Protein AF-A0AAW7AJF5-F1 (afdb_monomer)

pLDDT: mean 75.27, std 12.74, range [36.5, 89.38]

Radius of gyration: 14.86 Å; Cα contacts (8 Å, |Δi|>4): 142; chains: 1; bounding box: 36×41×27 Å

Secondary structure (DSSP, 8-state):
----SSSTT------------EEEP--HHHHHHHHHTT-S-EEEEEEE--TTS----TT-EE---STTTTTS-EEEEEEEET-SSTTEEEEEEEE--

Foldseek 3Di:
DDDDDPDPPPPPPDCLDDDDKAFDDQDPVLVVLCVVVVFPDKTKIKDFQPPPSDDDDQPDWDADPDPVGNPFIKGWDDWDAQPPHHRMIMTIIGGDD

Organism: NCBI:txid246432

Solvent-accessible surface area (backbone atoms only — not comparable to full-atom values): 6194 Å² total; per-residue (Å²): 138,87,84,92,60,97,50,98,78,69,75,72,84,70,87,84,79,87,79,83,65,47,84,41,85,72,47,75,68,51,54,47,58,37,60,77,65,76,41,95,53,59,53,33,31,36,33,70,54,50,72,88,79,50,77,93,51,69,89,45,74,47,74,51,97,41,91,93,47,56,87,54,57,25,38,44,78,45,77,38,76,48,32,97,46,81,61,20,28,31,38,33,32,29,51,61,133

Nearest PDB structures (foldseek):
  8rk3-assembly1_o  TM=6.039E-01  e=2.453E+00  Pseudomonas phage JBD30
  1vb6-assembly1_A  TM=5.122E-01  e=3.571E+00  Escherichia coli K-12
  7pkt-assembly1_r  TM=3.337E-01  e=1.910E+00  Chlamydomonas reinhardtii
  8a22-assembly1_Ar  TM=2.924E-01  e=2.453E+00  Polytomella magna

Sequence (97 aa):
MSKNGPYPNDLKEKEVYSCKVEKYDNSIKDRQVLSTNDKKQGFTFIMRDAKRQFIPSYKHTIKVKDYRFENQPYNIYDIRFDKPEAGYITVVVAENE

Mean predicted aligned error: 9.57 Å

Structure (mmCIF, N/CA/C/O backbone):
data_AF-A0AAW7AJF5-F1
#
_entry.id   AF-A0AAW7AJF5-F1
#
loop_
_atom_site.group_PDB
_atom_site.id
_atom_site.type_symbol
_atom_site.label_atom_id
_atom_site.label_alt_id
_atom_site.label_comp_id
_atom_site.label_asym_id
_atom_sit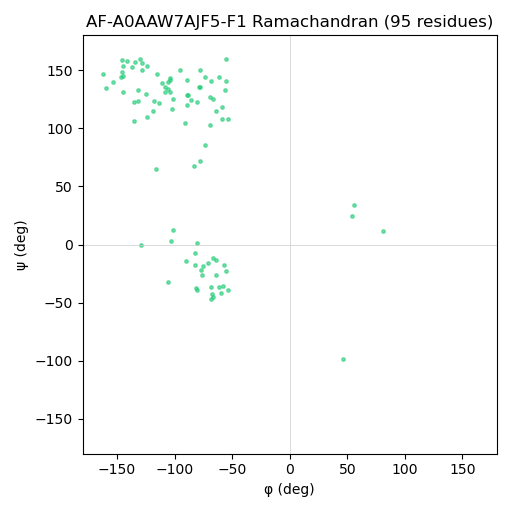e.label_entity_id
_atom_site.label_seq_id
_atom_site.pdbx_PDB_ins_code
_atom_site.Cartn_x
_atom_site.Cartn_y
_atom_site.Cartn_z
_atom_site.occupancy
_atom_site.B_iso_or_equiv
_atom_site.auth_seq_id
_atom_site.auth_comp_id
_atom_site.auth_asym_id
_atom_site.auth_atom_id
_atom_site.pdbx_PDB_model_num
ATOM 1 N N . MET A 1 1 ? -10.801 -23.249 0.939 1.00 41.72 1 MET A N 1
ATOM 2 C CA . MET A 1 1 ? -11.562 -22.254 1.732 1.00 41.72 1 MET A CA 1
ATOM 3 C C . MET A 1 1 ? -12.067 -22.964 2.979 1.00 41.72 1 MET A C 1
ATOM 5 O O . MET A 1 1 ? -12.830 -23.902 2.816 1.00 41.72 1 MET A O 1
ATOM 9 N N . SER A 1 2 ? -11.600 -22.606 4.181 1.00 36.50 2 SER A N 1
ATOM 10 C CA . SER A 1 2 ? -12.012 -23.277 5.429 1.00 36.50 2 SER A CA 1
ATOM 11 C C . SER A 1 2 ? -13.042 -22.418 6.161 1.00 36.50 2 SER A C 1
ATOM 13 O O . SER A 1 2 ? -12.734 -21.286 6.531 1.00 36.50 2 SER A O 1
ATOM 15 N N . LYS A 1 3 ? -14.266 -22.938 6.308 1.00 43.12 3 LYS A N 1
ATOM 16 C CA . LYS A 1 3 ? -15.406 -22.307 6.991 1.00 43.12 3 LYS A CA 1
ATOM 17 C C . LYS A 1 3 ? -15.394 -22.722 8.467 1.00 43.12 3 LYS A C 1
ATOM 19 O O . LYS A 1 3 ? -15.753 -23.850 8.772 1.00 43.12 3 LYS A O 1
ATOM 24 N N . ASN A 1 4 ? -14.990 -21.821 9.364 1.00 51.53 4 ASN A N 1
ATOM 25 C CA . ASN A 1 4 ? -14.962 -22.058 10.815 1.00 51.53 4 ASN A CA 1
ATOM 26 C C . ASN A 1 4 ? -15.946 -21.117 11.537 1.00 51.53 4 ASN A C 1
ATOM 28 O O . ASN A 1 4 ? -15.522 -20.235 12.289 1.00 51.53 4 ASN A O 1
ATOM 32 N N . GLY A 1 5 ? -17.244 -21.288 11.272 1.00 54.56 5 GLY A N 1
ATOM 33 C CA . GLY A 1 5 ? -18.341 -20.604 11.962 1.00 54.56 5 GLY A CA 1
ATOM 34 C C . GLY A 1 5 ? -19.680 -21.330 11.732 1.00 54.56 5 GLY A C 1
ATOM 35 O O . GLY A 1 5 ? -19.856 -21.915 10.662 1.00 54.56 5 GLY A O 1
ATOM 36 N N . PRO A 1 6 ? -20.612 -21.330 12.706 1.00 63.44 6 PRO A N 1
ATOM 37 C CA . PRO A 1 6 ? -21.901 -22.025 12.598 1.00 63.44 6 PRO A CA 1
ATOM 38 C C . PRO A 1 6 ? -22.874 -21.359 11.612 1.00 63.44 6 PRO A C 1
ATOM 40 O O . PRO A 1 6 ? -23.839 -21.992 11.193 1.00 63.44 6 PRO A O 1
ATOM 43 N N . TYR A 1 7 ? -22.617 -20.107 11.214 1.00 53.75 7 TYR A N 1
ATOM 44 C CA . TYR A 1 7 ? -23.453 -19.377 10.267 1.00 53.75 7 TYR A CA 1
ATOM 45 C C . TYR A 1 7 ? -22.805 -19.303 8.876 1.00 53.75 7 TYR A C 1
ATOM 47 O O . TYR A 1 7 ? -21.644 -18.908 8.751 1.00 53.75 7 TYR A O 1
ATOM 55 N N . PRO A 1 8 ? -23.552 -19.621 7.801 1.00 57.88 8 PRO A N 1
ATOM 56 C CA . PRO A 1 8 ? -23.049 -19.629 6.424 1.00 57.88 8 PRO A CA 1
ATOM 57 C C . PRO A 1 8 ? -22.622 -18.247 5.907 1.00 57.88 8 PRO A C 1
ATOM 59 O O . PRO A 1 8 ? -21.948 -18.180 4.880 1.00 57.88 8 PRO A O 1
ATOM 62 N N . ASN A 1 9 ? -22.993 -17.176 6.619 1.00 55.75 9 ASN A N 1
ATOM 63 C CA . ASN A 1 9 ? -22.727 -15.785 6.260 1.00 55.75 9 ASN A CA 1
ATOM 64 C C . ASN A 1 9 ? -21.577 -15.143 7.058 1.00 55.75 9 ASN A C 1
ATOM 66 O O . ASN A 1 9 ? -21.306 -13.958 6.879 1.00 55.75 9 ASN A O 1
ATOM 70 N N . ASP A 1 10 ? -20.899 -15.902 7.927 1.00 49.81 10 ASP A N 1
ATOM 71 C CA . ASP A 1 10 ? -19.738 -15.430 8.692 1.00 49.81 10 ASP A CA 1
ATOM 72 C C . ASP A 1 10 ? -18.498 -15.419 7.778 1.00 49.81 10 ASP A C 1
ATOM 74 O O . ASP A 1 10 ? -17.625 -16.294 7.798 1.00 49.81 10 ASP A O 1
ATOM 78 N N . LEU A 1 11 ? -18.479 -14.459 6.853 1.00 54.16 11 LEU A N 1
ATOM 79 C CA . LEU A 1 11 ? -17.361 -14.210 5.954 1.00 54.16 11 LEU A CA 1
ATOM 80 C C . LEU A 1 11 ? -16.247 -13.546 6.762 1.00 54.16 11 LEU A C 1
ATO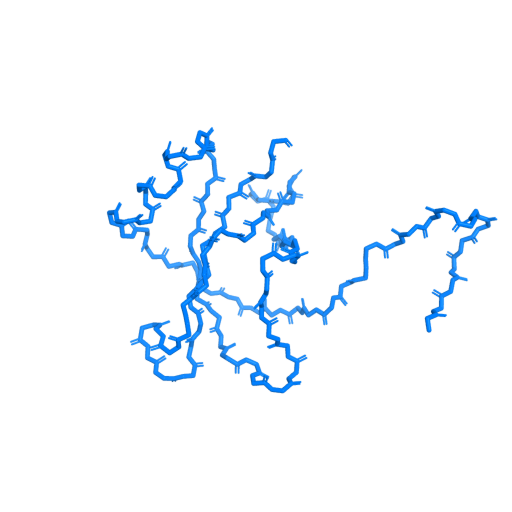M 82 O O . LEU A 1 11 ? -16.135 -12.325 6.805 1.00 54.16 11 LEU A O 1
ATOM 86 N N . LYS A 1 12 ? -15.408 -14.354 7.417 1.00 53.66 12 LYS A N 1
ATOM 87 C CA . LYS A 1 12 ? -14.175 -13.839 8.016 1.00 53.66 12 LYS A CA 1
ATOM 88 C C . LYS A 1 12 ? -13.328 -13.198 6.925 1.00 53.66 12 LYS A C 1
ATOM 90 O O . LYS A 1 12 ? -12.893 -13.877 5.992 1.00 53.66 12 LYS A O 1
ATOM 95 N N . GLU A 1 13 ? -13.080 -11.900 7.068 1.00 62.81 13 GLU A N 1
ATOM 96 C CA . GLU A 1 13 ? -12.057 -11.187 6.314 1.00 62.81 13 GLU A CA 1
ATOM 97 C C . GLU A 1 13 ? -10.737 -11.944 6.499 1.00 62.81 13 GLU A C 1
ATOM 99 O O . GLU A 1 13 ? -10.168 -11.996 7.592 1.00 62.81 13 GLU A O 1
ATOM 104 N N . LYS A 1 14 ? -10.284 -12.631 5.451 1.00 67.69 14 LYS A N 1
ATOM 105 C CA . LYS A 1 14 ? -9.040 -13.390 5.507 1.00 67.69 14 LYS A CA 1
ATOM 106 C C . LYS A 1 14 ? -7.887 -12.414 5.306 1.00 67.69 14 LYS A C 1
ATOM 108 O O . LYS A 1 14 ? -7.825 -11.764 4.267 1.00 67.69 14 LYS A O 1
ATOM 113 N N . GLU A 1 15 ? -6.960 -12.350 6.262 1.00 74.62 15 GLU A N 1
ATOM 114 C CA . GLU A 1 15 ? -5.681 -11.657 6.069 1.00 74.62 15 GLU A CA 1
ATOM 115 C C . GLU A 1 15 ? -4.962 -12.323 4.880 1.00 74.62 15 GLU A C 1
ATOM 117 O O . GLU A 1 15 ? -4.571 -13.491 4.945 1.00 74.62 15 GLU A O 1
ATOM 122 N N . VAL A 1 16 ? -4.901 -11.621 3.743 1.00 78.50 16 VAL A N 1
ATOM 123 C CA . VAL A 1 16 ? -4.268 -12.126 2.511 1.00 78.50 16 VAL A CA 1
ATOM 124 C C . VAL A 1 16 ? -2.757 -11.932 2.582 1.00 78.50 16 VAL A C 1
ATOM 126 O O . VAL A 1 16 ? -2.004 -12.791 2.130 1.00 78.50 16 VAL A O 1
ATOM 129 N N . TYR A 1 17 ? -2.324 -10.810 3.159 1.00 82.44 17 TYR A N 1
ATOM 130 C CA . TYR A 1 17 ? -0.925 -10.433 3.256 1.00 82.44 17 TYR A CA 1
ATOM 131 C C . TYR A 1 17 ? -0.685 -9.516 4.455 1.00 82.44 17 TYR A C 1
ATOM 133 O O . TYR A 1 17 ? -1.486 -8.625 4.737 1.00 82.44 17 TYR A O 1
ATOM 141 N N . SER A 1 18 ? 0.433 -9.735 5.141 1.00 84.56 18 SER A N 1
ATOM 142 C CA . SER A 1 18 ? 0.880 -8.960 6.294 1.00 84.56 18 SER A CA 1
ATOM 143 C C . SER A 1 18 ? 2.342 -8.596 6.093 1.00 84.56 18 SER A C 1
ATOM 145 O O . SER A 1 18 ? 3.180 -9.478 5.908 1.00 84.56 18 SER A O 1
ATOM 147 N N . CYS A 1 19 ? 2.650 -7.300 6.137 1.00 84.62 19 CYS A N 1
ATOM 148 C CA . CYS A 1 19 ? 4.013 -6.807 6.024 1.00 84.62 19 CYS A CA 1
ATOM 149 C C . CYS A 1 19 ? 4.255 -5.572 6.876 1.00 84.62 19 CYS A C 1
ATOM 151 O O . CYS A 1 19 ? 3.336 -4.834 7.223 1.00 84.62 19 CYS A O 1
ATOM 153 N N . LYS A 1 20 ? 5.536 -5.344 7.1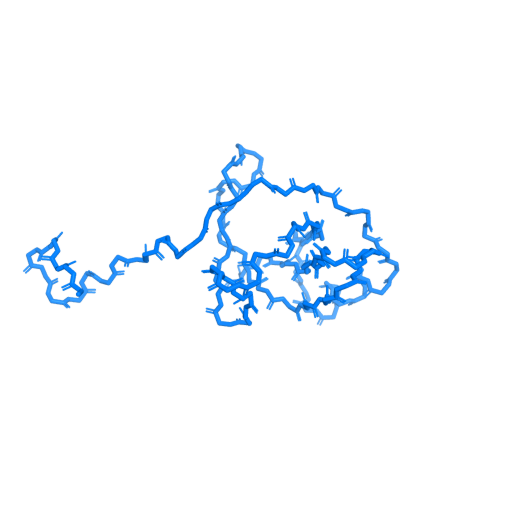74 1.00 85.31 20 LYS A N 1
ATOM 154 C CA . LYS A 1 20 ? 6.000 -4.071 7.712 1.00 85.31 20 LYS A CA 1
ATOM 155 C C . LYS A 1 20 ? 6.118 -3.073 6.572 1.00 85.31 20 LYS A C 1
ATOM 157 O O . LYS A 1 20 ? 6.652 -3.398 5.511 1.00 85.31 20 LYS A O 1
ATOM 162 N N . VAL A 1 21 ? 5.627 -1.876 6.826 1.00 87.38 21 VAL A N 1
ATOM 163 C CA . VAL A 1 21 ? 5.635 -0.759 5.890 1.00 87.38 21 VAL A CA 1
ATOM 164 C C . VAL A 1 21 ? 6.225 0.449 6.589 1.00 87.38 21 VAL A C 1
ATOM 166 O O . VAL A 1 21 ? 6.198 0.533 7.818 1.00 87.38 21 VAL A O 1
ATOM 169 N N . GLU A 1 22 ? 6.761 1.373 5.810 1.00 86.44 22 GLU A N 1
ATOM 170 C CA . GLU A 1 22 ? 7.245 2.645 6.328 1.00 86.44 22 GLU A CA 1
ATOM 171 C C . GLU A 1 22 ? 6.262 3.745 5.942 1.00 86.44 22 GLU A C 1
ATOM 173 O O . GLU A 1 22 ? 5.801 3.808 4.800 1.00 86.44 22 GLU A O 1
ATOM 178 N N . LYS A 1 23 ? 5.911 4.602 6.905 1.00 83.88 23 LYS A N 1
ATOM 179 C CA . LYS A 1 23 ? 5.077 5.770 6.626 1.00 83.88 23 LYS A CA 1
ATOM 180 C C . LYS A 1 23 ? 5.869 6.720 5.731 1.00 83.88 23 LYS A C 1
ATOM 182 O O . LYS A 1 23 ? 6.968 7.130 6.090 1.00 83.88 23 LYS A O 1
ATOM 187 N N . TYR A 1 24 ? 5.291 7.074 4.594 1.00 80.69 24 TYR A N 1
ATOM 188 C CA . TYR A 1 24 ? 5.912 7.948 3.612 1.00 80.69 24 TYR A CA 1
ATOM 189 C C . TYR A 1 24 ? 5.295 9.341 3.699 1.00 80.69 24 TYR A C 1
ATOM 191 O O . TYR A 1 24 ? 4.100 9.477 3.959 1.00 80.69 24 TYR A O 1
ATOM 199 N N . ASP A 1 25 ? 6.107 10.380 3.513 1.00 72.50 25 ASP A N 1
ATOM 200 C CA . ASP A 1 25 ? 5.630 11.754 3.653 1.00 72.50 25 ASP A CA 1
ATOM 201 C C . ASP A 1 25 ? 4.654 12.116 2.521 1.00 72.50 25 ASP A C 1
ATOM 203 O O . ASP A 1 25 ? 4.934 11.930 1.329 1.00 72.50 25 ASP A O 1
ATOM 207 N N . ASN A 1 26 ? 3.472 12.608 2.898 1.00 63.84 26 ASN A N 1
ATOM 208 C CA . ASN A 1 26 ? 2.392 12.890 1.962 1.00 63.84 26 ASN A CA 1
ATOM 209 C C . ASN A 1 26 ? 2.770 14.086 1.065 1.00 63.84 26 ASN A C 1
ATOM 211 O O . ASN A 1 26 ? 2.657 15.259 1.448 1.00 63.84 26 ASN A O 1
ATOM 215 N N . SER A 1 27 ? 3.154 13.788 -0.178 1.00 61.66 27 SER A N 1
ATOM 216 C CA . SER A 1 27 ? 3.326 14.789 -1.237 1.00 61.66 27 SER A CA 1
ATOM 217 C C . SER A 1 27 ? 2.057 15.629 -1.452 1.00 61.66 27 SER A C 1
ATOM 219 O O . SER A 1 27 ? 0.947 15.208 -1.141 1.00 61.66 27 SER A O 1
ATOM 221 N N . ILE A 1 28 ? 2.187 16.810 -2.064 1.00 65.69 28 ILE A N 1
ATOM 222 C CA . ILE A 1 28 ? 1.049 17.711 -2.356 1.00 65.69 28 ILE A CA 1
ATOM 223 C C . ILE A 1 28 ? -0.064 16.988 -3.139 1.00 65.69 28 ILE A C 1
ATOM 225 O O . ILE A 1 28 ? -1.244 17.154 -2.842 1.00 65.69 28 ILE A O 1
ATOM 229 N N . LYS A 1 29 ? 0.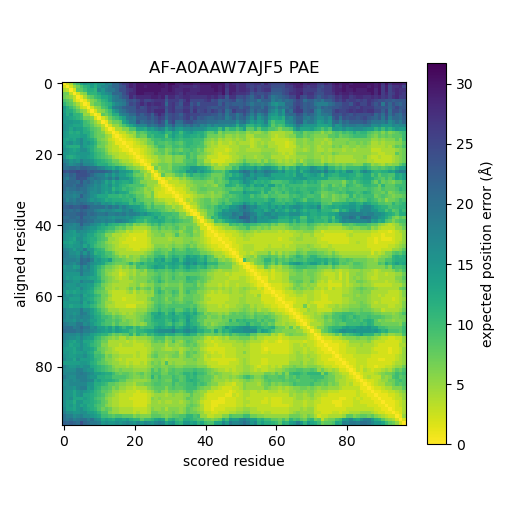316 16.123 -4.089 1.00 69.06 29 LYS A N 1
ATOM 230 C CA . LYS A 1 29 ? -0.620 15.277 -4.849 1.00 69.06 29 LYS A CA 1
ATOM 231 C C . LYS A 1 29 ? -1.398 14.311 -3.961 1.00 69.06 29 LYS A C 1
A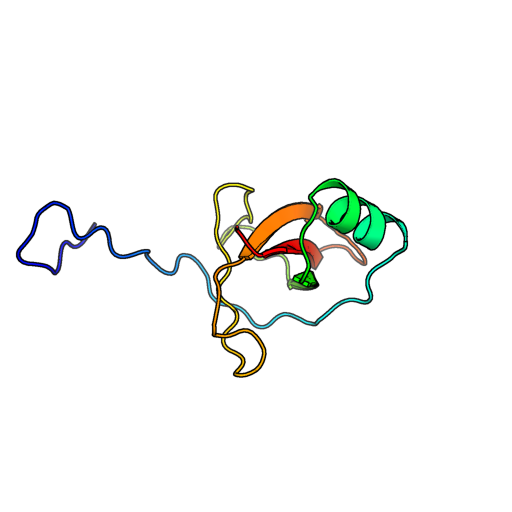TOM 233 O O . LYS A 1 29 ? -2.566 14.057 -4.208 1.00 69.06 29 LYS A O 1
ATOM 238 N N . ASP A 1 30 ? -0.741 13.785 -2.937 1.00 66.31 30 ASP A N 1
ATOM 239 C CA . ASP A 1 30 ? -1.342 12.844 -2.004 1.00 66.31 30 ASP A CA 1
ATOM 240 C C . ASP A 1 30 ? -2.413 13.513 -1.145 1.00 66.31 30 ASP A C 1
ATOM 242 O O . ASP A 1 30 ? -3.551 13.060 -1.070 1.00 66.31 30 ASP A O 1
ATOM 246 N N . ARG A 1 31 ? -2.083 14.692 -0.606 1.00 67.62 31 ARG A N 1
ATOM 247 C CA . ARG A 1 31 ? -3.049 15.537 0.102 1.00 67.62 31 ARG A CA 1
ATOM 248 C C . ARG A 1 31 ? -4.238 15.920 -0.771 1.00 67.62 31 ARG A C 1
ATOM 250 O O . ARG A 1 31 ? -5.349 15.987 -0.256 1.00 67.62 31 ARG A O 1
ATOM 257 N N . GLN A 1 32 ? -4.027 16.150 -2.066 1.00 67.12 32 GLN A N 1
ATOM 258 C CA . GLN A 1 32 ? -5.114 16.451 -2.995 1.00 67.12 32 GLN A CA 1
ATOM 259 C C . GLN A 1 32 ? -6.050 15.252 -3.183 1.00 67.12 32 GLN A C 1
ATOM 261 O O . GLN A 1 32 ? -7.254 15.436 -3.078 1.00 67.12 32 GLN A O 1
ATOM 266 N N . VAL A 1 33 ? -5.525 14.034 -3.367 1.00 67.69 33 VAL A N 1
ATOM 267 C CA . VAL A 1 33 ? -6.346 12.809 -3.472 1.00 67.69 33 VAL A CA 1
ATOM 268 C C . VAL A 1 33 ? -7.181 12.588 -2.207 1.00 67.69 33 VAL A C 1
ATOM 270 O O . VAL A 1 33 ? -8.365 12.273 -2.298 1.00 67.69 33 VAL A O 1
ATOM 273 N N . LEU A 1 34 ? -6.587 12.808 -1.032 1.00 68.12 34 LEU A N 1
ATOM 274 C CA . LEU A 1 34 ? -7.290 12.697 0.249 1.00 68.12 34 LEU A CA 1
ATOM 275 C C . LEU A 1 34 ? -8.362 13.784 0.422 1.00 68.12 34 LEU A C 1
ATOM 277 O O . LEU A 1 34 ? -9.474 13.482 0.846 1.00 68.12 34 LEU A O 1
ATOM 281 N N . SER A 1 35 ? -8.048 15.027 0.040 1.00 63.84 35 SER A N 1
ATOM 282 C CA . SER A 1 35 ? -8.980 16.162 0.127 1.00 63.84 35 SER A CA 1
ATOM 283 C C . SER A 1 35 ? -10.140 16.036 -0.861 1.00 63.84 35 SER A C 1
ATOM 285 O O . SER A 1 35 ? -11.258 16.408 -0.535 1.00 63.84 35 SER A O 1
ATOM 287 N N . THR A 1 36 ? -9.897 15.501 -2.061 1.00 61.59 36 THR A N 1
ATOM 288 C CA . THR A 1 36 ? -10.943 15.253 -3.067 1.00 61.59 36 THR A CA 1
ATOM 289 C C . THR A 1 36 ? -11.965 14.220 -2.594 1.00 61.59 36 THR A C 1
ATOM 291 O O . THR A 1 36 ? -13.112 14.276 -3.024 1.00 61.59 36 THR A O 1
ATOM 294 N N . ASN A 1 37 ? -11.572 13.311 -1.699 1.00 61.69 37 ASN A N 1
ATOM 295 C CA . ASN A 1 37 ? -12.439 12.250 -1.192 1.00 61.69 37 ASN A CA 1
ATOM 296 C C . ASN A 1 37 ? -13.022 12.538 0.204 1.00 61.69 37 ASN A C 1
ATOM 298 O O . ASN A 1 37 ? -13.553 11.614 0.816 1.00 61.69 37 ASN A O 1
ATOM 302 N N . ASP A 1 38 ? -12.917 13.779 0.702 1.00 60.22 38 ASP A N 1
ATOM 303 C CA . ASP A 1 38 ? -13.483 14.249 1.984 1.00 60.22 38 ASP A CA 1
ATOM 304 C C . ASP A 1 38 ? -13.079 13.410 3.222 1.00 60.22 38 ASP A C 1
ATOM 306 O O . ASP A 1 38 ? -13.756 13.387 4.249 1.00 60.22 38 ASP A O 1
ATOM 310 N N . LYS A 1 39 ? -11.940 12.708 3.156 1.00 64.25 39 LYS A N 1
ATOM 311 C CA . LYS A 1 39 ? -11.470 11.835 4.244 1.00 64.25 39 LYS A CA 1
ATOM 312 C C . LYS A 1 39 ? -10.610 12.608 5.244 1.00 64.25 39 LYS A C 1
ATOM 314 O O . LYS A 1 39 ? -9.641 13.265 4.859 1.00 64.25 39 LYS A O 1
ATOM 319 N N . LYS A 1 40 ? -10.929 12.509 6.541 1.00 62.25 40 LYS A N 1
ATOM 320 C CA . LYS A 1 40 ? -10.249 13.240 7.631 1.00 62.25 40 LYS A CA 1
ATOM 321 C C . LYS A 1 40 ? -8.881 12.648 7.984 1.00 62.25 40 LYS A C 1
ATOM 323 O O . LYS A 1 40 ? -8.001 13.367 8.456 1.00 62.25 40 LYS A O 1
ATOM 328 N N . GLN A 1 41 ? -8.683 11.358 7.742 1.00 70.69 41 GLN A N 1
ATOM 329 C CA . GLN A 1 41 ? -7.486 10.586 8.023 1.00 70.69 41 GLN A CA 1
ATOM 330 C C . GLN A 1 41 ? -7.145 9.699 6.827 1.00 70.69 41 GLN A C 1
ATOM 332 O O . GLN A 1 41 ? -7.747 8.656 6.572 1.00 70.69 41 GLN A O 1
ATOM 337 N N . GLY A 1 42 ? -6.099 10.103 6.117 1.00 76.06 42 GLY A N 1
ATOM 338 C CA . GLY A 1 42 ? -5.406 9.259 5.161 1.00 76.06 42 GLY A CA 1
ATOM 339 C C . GLY A 1 42 ? -3.905 9.425 5.287 1.00 76.06 42 GLY A C 1
ATOM 340 O O . GLY A 1 42 ? -3.399 10.451 5.753 1.00 76.06 42 GLY A O 1
ATOM 341 N N . PHE A 1 43 ? -3.182 8.383 4.915 1.00 82.38 43 PHE A N 1
ATOM 342 C CA . PHE A 1 43 ? -1.733 8.358 4.966 1.00 82.38 43 PHE A CA 1
ATOM 343 C C . PHE A 1 43 ? -1.189 7.563 3.792 1.00 82.38 43 PHE A C 1
ATOM 345 O O . PHE A 1 43 ? -1.834 6.657 3.264 1.00 82.38 43 PHE A O 1
ATOM 352 N N . THR A 1 44 ? 0.035 7.899 3.418 1.00 87.06 44 THR A N 1
ATOM 353 C CA . THR A 1 44 ? 0.784 7.140 2.431 1.00 87.06 44 THR A CA 1
ATOM 354 C C . THR A 1 44 ? 1.833 6.300 3.125 1.00 87.06 44 THR A C 1
ATOM 356 O O . THR A 1 44 ? 2.460 6.715 4.104 1.00 87.06 44 THR A O 1
ATOM 359 N N . PHE A 1 45 ? 2.031 5.090 2.627 1.00 87.94 45 PHE A N 1
ATOM 360 C CA . PHE A 1 45 ? 3.112 4.230 3.075 1.00 87.94 45 PHE A CA 1
ATOM 361 C C . PHE A 1 45 ? 3.817 3.596 1.888 1.00 87.94 45 PHE A C 1
ATOM 363 O O . PHE A 1 45 ? 3.260 3.457 0.797 1.00 87.94 45 PHE A O 1
ATOM 370 N N . ILE A 1 46 ? 5.058 3.199 2.121 1.00 89.38 46 ILE A N 1
ATOM 371 C CA . ILE A 1 46 ? 5.845 2.411 1.186 1.00 89.38 46 ILE A CA 1
ATOM 372 C C . ILE A 1 46 ? 5.995 0.991 1.718 1.00 89.38 46 ILE A C 1
ATOM 374 O O . ILE A 1 46 ? 6.268 0.757 2.899 1.00 89.38 46 ILE A O 1
ATOM 378 N N . MET A 1 4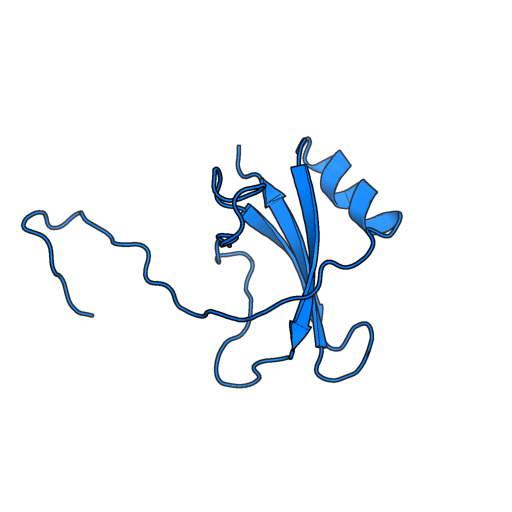7 ? 5.808 0.027 0.828 1.00 89.19 47 MET A N 1
ATOM 379 C CA . MET A 1 47 ? 6.037 -1.388 1.084 1.00 89.19 47 MET A CA 1
ATOM 380 C C . MET A 1 47 ? 7.018 -1.945 0.059 1.00 89.19 47 MET A C 1
ATOM 382 O O . MET A 1 47 ? 7.118 -1.441 -1.058 1.00 89.19 47 MET A O 1
ATOM 386 N N . ARG A 1 48 ? 7.746 -3.001 0.423 1.00 86.94 48 ARG A N 1
ATOM 387 C CA . ARG A 1 48 ? 8.533 -3.753 -0.560 1.00 86.94 48 ARG A CA 1
ATOM 388 C C . ARG A 1 48 ? 7.590 -4.485 -1.506 1.00 86.94 48 ARG A C 1
ATOM 390 O O . ARG A 1 48 ? 6.570 -5.022 -1.077 1.00 86.94 48 ARG A O 1
ATOM 397 N N . ASP A 1 49 ? 7.952 -4.517 -2.779 1.00 85.00 49 ASP A N 1
ATOM 398 C CA . ASP A 1 49 ? 7.211 -5.247 -3.794 1.00 85.00 49 ASP A CA 1
ATOM 399 C C . ASP A 1 49 ? 7.262 -6.748 -3.485 1.00 85.00 49 ASP A C 1
ATOM 401 O O . ASP A 1 49 ? 8.319 -7.387 -3.481 1.00 85.00 49 ASP A O 1
ATOM 405 N N . ALA A 1 50 ? 6.094 -7.312 -3.185 1.00 79.31 50 ALA A N 1
ATOM 406 C CA . ALA A 1 50 ? 5.951 -8.720 -2.841 1.00 79.31 50 ALA A CA 1
ATOM 407 C C . ALA A 1 50 ? 5.934 -9.628 -4.088 1.00 79.31 50 ALA A C 1
ATOM 409 O O . ALA A 1 50 ? 5.813 -10.853 -3.959 1.00 79.31 50 ALA A O 1
ATOM 410 N N . LYS A 1 51 ? 6.076 -9.051 -5.294 1.00 77.19 51 LYS A N 1
ATOM 411 C CA . LYS A 1 51 ? 6.064 -9.702 -6.610 1.00 77.19 51 LYS A CA 1
ATOM 412 C C . LYS A 1 51 ? 4.911 -10.695 -6.757 1.00 77.19 51 LYS A C 1
ATOM 414 O O . LYS A 1 51 ? 3.781 -10.337 -7.060 1.00 77.19 51 LYS A O 1
ATOM 419 N N . ARG A 1 52 ? 5.214 -11.979 -6.553 1.00 74.50 52 ARG A N 1
ATOM 420 C CA . ARG A 1 52 ? 4.298 -13.114 -6.744 1.00 74.50 52 ARG A CA 1
ATOM 421 C C . ARG A 1 52 ? 3.499 -13.480 -5.496 1.00 74.50 52 ARG A C 1
ATOM 423 O O . ARG A 1 52 ? 2.570 -14.269 -5.606 1.00 74.50 52 ARG A O 1
ATOM 430 N N . GLN A 1 53 ? 3.880 -12.976 -4.324 1.00 79.19 53 GLN A N 1
ATOM 431 C CA . GLN A 1 53 ? 3.207 -13.321 -3.069 1.00 79.19 53 GLN A CA 1
ATOM 432 C C . GLN A 1 53 ? 1.922 -12.518 -2.880 1.00 79.19 53 GLN A C 1
ATOM 434 O O . GLN A 1 53 ? 0.923 -13.060 -2.416 1.00 79.19 53 GLN A O 1
ATOM 439 N N . PHE A 1 54 ? 1.945 -11.238 -3.249 1.00 82.38 54 PHE A N 1
ATOM 440 C CA . PHE A 1 54 ? 0.806 -10.345 -3.106 1.00 82.38 54 PHE A CA 1
ATOM 441 C C . PHE A 1 54 ? 0.948 -9.148 -4.045 1.00 82.38 54 PHE A C 1
ATOM 443 O O . PHE A 1 54 ? 2.012 -8.540 -4.121 1.00 82.38 54 PHE A O 1
ATOM 450 N N . ILE A 1 55 ? -0.133 -8.798 -4.736 1.00 84.19 55 ILE A N 1
ATOM 451 C CA . ILE A 1 55 ? -0.211 -7.587 -5.552 1.00 84.19 55 ILE A CA 1
ATOM 452 C C . ILE A 1 55 ? -1.333 -6.741 -4.948 1.00 84.19 55 ILE A C 1
ATOM 454 O O . ILE A 1 55 ? -2.483 -7.193 -4.955 1.00 84.19 55 ILE A O 1
ATOM 458 N N . PRO A 1 56 ? -1.033 -5.552 -4.392 1.00 83.31 56 PRO A N 1
ATOM 459 C CA . PRO A 1 56 ? -2.067 -4.688 -3.847 1.00 83.31 56 PRO A CA 1
ATOM 460 C C . PRO A 1 56 ? -3.049 -4.285 -4.953 1.00 83.31 56 PRO A C 1
ATOM 462 O O . PRO A 1 56 ? -2.680 -4.084 -6.108 1.00 83.31 56 PRO A O 1
ATOM 465 N N . SER A 1 57 ? -4.323 -4.179 -4.592 1.00 86.12 57 SER A N 1
ATOM 466 C CA . SER A 1 57 ? -5.428 -3.896 -5.504 1.00 86.12 57 SER A CA 1
ATOM 467 C C . SER A 1 57 ? -6.460 -3.052 -4.774 1.00 86.12 57 SER A C 1
ATOM 469 O O . SER A 1 57 ? -6.665 -3.251 -3.582 1.00 86.12 57 SER A O 1
ATOM 471 N N . TYR A 1 58 ? -7.164 -2.172 -5.485 1.00 85.88 58 TYR A N 1
ATOM 472 C CA . TYR A 1 58 ? -8.183 -1.271 -4.926 1.00 85.88 58 TYR A CA 1
ATOM 473 C C . TYR A 1 58 ? -9.331 -1.980 -4.184 1.00 85.88 58 TYR A C 1
ATOM 475 O O . TYR A 1 58 ? -10.052 -1.357 -3.418 1.00 85.88 58 TYR A O 1
ATOM 483 N N . LYS A 1 59 ? -9.510 -3.291 -4.399 1.00 84.19 59 LYS A N 1
ATOM 484 C CA . LYS A 1 59 ? -10.501 -4.117 -3.688 1.00 84.19 59 LYS A CA 1
ATOM 485 C C . LYS A 1 59 ? -10.025 -4.596 -2.315 1.00 84.19 59 LYS A C 1
ATOM 487 O O . LYS A 1 59 ? -10.785 -5.253 -1.609 1.00 84.19 59 LYS A O 1
ATOM 492 N N . HIS A 1 60 ? -8.760 -4.364 -1.975 1.00 85.19 60 HIS A N 1
ATOM 493 C CA . HIS A 1 60 ? -8.203 -4.751 -0.691 1.00 85.19 60 HIS A CA 1
ATOM 494 C C . HIS A 1 60 ? -8.386 -3.643 0.337 1.00 85.19 60 HIS A C 1
ATOM 496 O O . HIS A 1 60 ? -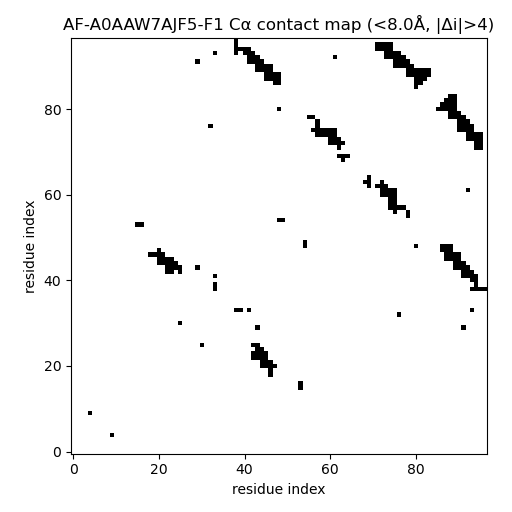8.215 -2.459 0.053 1.00 85.19 60 HIS A O 1
ATOM 502 N N . THR A 1 61 ? -8.678 -4.080 1.554 1.00 85.25 61 THR A N 1
ATOM 503 C CA . THR A 1 61 ? -8.781 -3.234 2.735 1.00 85.25 61 THR A CA 1
ATOM 504 C C . THR A 1 61 ? -7.551 -3.450 3.600 1.00 85.25 61 THR A C 1
ATOM 506 O O . THR A 1 61 ? -7.065 -4.574 3.750 1.00 85.25 61 THR A O 1
ATOM 509 N N . ILE A 1 62 ? -7.036 -2.3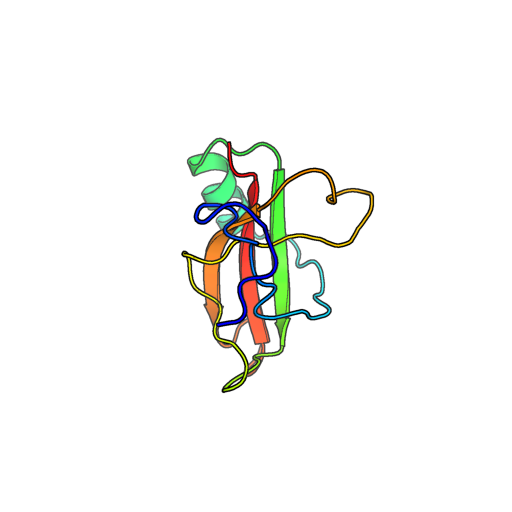67 4.166 1.00 86.00 62 ILE A N 1
ATOM 510 C CA . ILE A 1 62 ? -5.830 -2.362 4.982 1.00 86.00 62 ILE A CA 1
ATOM 511 C C . ILE A 1 62 ? -6.219 -2.141 6.434 1.00 86.00 62 ILE A C 1
ATOM 513 O O . ILE A 1 62 ? -6.969 -1.226 6.768 1.00 86.00 62 ILE A O 1
ATOM 517 N N . LYS A 1 63 ? -5.674 -2.986 7.307 1.00 85.00 63 LYS A N 1
ATOM 518 C CA . LYS A 1 63 ? -5.748 -2.825 8.757 1.00 85.00 63 LYS A CA 1
ATOM 519 C C . LYS A 1 63 ? -4.346 -2.561 9.276 1.00 85.00 63 LYS A C 1
ATOM 521 O O . LYS A 1 63 ? -3.437 -3.362 9.052 1.00 85.00 63 LYS A O 1
ATOM 526 N N . VAL A 1 64 ? -4.174 -1.432 9.950 1.00 84.19 64 VAL A N 1
ATOM 527 C CA . VAL A 1 64 ? -2.903 -1.069 10.571 1.00 84.19 64 VAL A CA 1
ATOM 528 C C . VAL A 1 64 ? -2.889 -1.633 11.984 1.00 84.19 64 VAL A C 1
ATOM 530 O O . VAL A 1 64 ? -3.741 -1.293 12.798 1.00 84.19 64 VAL A O 1
ATOM 533 N N . LYS A 1 65 ? -1.913 -2.495 12.280 1.00 81.50 65 LYS A N 1
ATOM 534 C CA . LYS A 1 65 ? -1.657 -2.995 13.639 1.00 81.50 65 LYS A CA 1
ATOM 535 C C . LYS A 1 65 ? -0.804 -1.980 14.406 1.00 81.50 65 LYS A C 1
ATOM 537 O O . LYS A 1 65 ? 0.373 -2.222 14.655 1.00 81.50 65 LYS A O 1
ATOM 542 N N . ASP A 1 66 ? -1.381 -0.818 14.690 1.00 78.75 66 ASP A N 1
ATOM 543 C CA . ASP A 1 66 ? -0.780 0.232 15.514 1.00 78.75 66 ASP A CA 1
ATOM 544 C C . ASP A 1 66 ? -1.886 0.911 16.320 1.00 78.75 66 ASP A C 1
ATOM 546 O O . ASP A 1 66 ? -2.894 1.315 15.746 1.00 78.75 66 ASP A O 1
ATOM 550 N N . TYR A 1 67 ? -1.696 1.078 17.629 1.00 75.31 67 TYR A N 1
ATOM 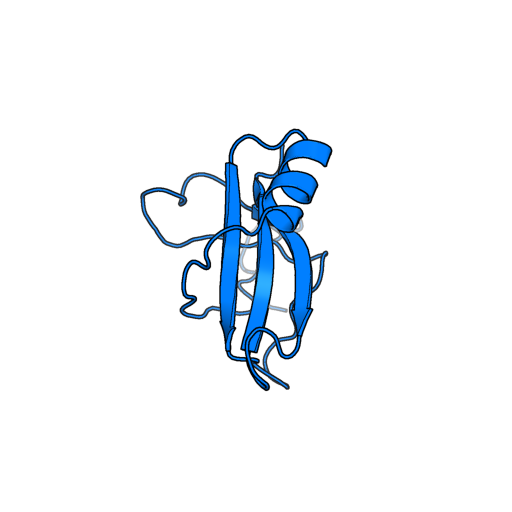551 C CA . TYR A 1 67 ? -2.719 1.606 18.542 1.00 75.31 67 TYR A CA 1
ATOM 552 C C . TYR A 1 67 ? -3.287 2.974 18.128 1.00 75.31 67 TYR A C 1
ATOM 554 O O . TYR A 1 67 ? -4.391 3.328 18.532 1.00 75.31 67 TYR A O 1
ATOM 562 N N . ARG A 1 68 ? -2.548 3.761 17.332 1.00 72.69 68 ARG A N 1
ATOM 563 C CA . ARG A 1 68 ? -3.000 5.070 16.831 1.00 72.69 68 ARG A CA 1
ATOM 564 C C . ARG A 1 68 ? -4.002 4.962 15.681 1.00 72.69 68 ARG A C 1
ATOM 566 O O . ARG A 1 68 ? -4.724 5.920 15.429 1.00 72.69 68 ARG A O 1
ATOM 573 N N . PHE A 1 69 ? -4.011 3.829 14.981 1.00 71.06 69 PHE A N 1
ATOM 574 C CA . PHE A 1 69 ? -4.744 3.597 13.732 1.00 71.06 69 PHE A CA 1
ATOM 575 C C . PHE A 1 69 ? -5.596 2.314 13.766 1.00 71.06 69 PHE A C 1
ATOM 577 O O . PHE A 1 69 ? -6.279 2.003 12.796 1.00 71.06 69 PHE A O 1
ATOM 584 N N . GLU A 1 70 ? -5.580 1.564 14.872 1.00 66.94 70 GLU A N 1
ATOM 585 C CA . GLU A 1 70 ? -6.227 0.247 15.013 1.00 66.94 70 GLU A CA 1
ATOM 586 C C . GLU A 1 70 ? -7.762 0.306 14.961 1.00 66.94 70 GLU A C 1
ATOM 588 O O . GLU A 1 70 ? -8.431 -0.718 14.844 1.00 66.94 70 GLU A O 1
ATOM 593 N N . ASN A 1 71 ? -8.333 1.508 15.039 1.00 65.62 71 ASN A N 1
ATOM 594 C CA . ASN A 1 71 ? -9.762 1.690 15.241 1.00 65.62 71 ASN A CA 1
ATOM 595 C C . ASN A 1 71 ? -10.593 1.583 13.950 1.00 65.62 71 ASN A C 1
ATOM 597 O O . ASN A 1 71 ? -11.807 1.411 14.037 1.00 65.62 71 ASN A O 1
ATOM 601 N N . GLN A 1 72 ? -9.981 1.690 12.760 1.00 75.88 72 GLN A N 1
ATOM 602 C CA . GLN A 1 72 ? -10.714 1.719 11.487 1.00 75.88 72 GLN A CA 1
ATOM 603 C C . GLN A 1 72 ? -9.982 1.012 10.330 1.00 75.88 72 GLN A C 1
ATOM 605 O O . GLN A 1 72 ? -8.753 1.059 10.238 1.00 75.88 72 GLN A O 1
ATOM 610 N N . PRO A 1 73 ? -10.727 0.356 9.418 1.00 83.12 73 PRO A N 1
ATOM 611 C CA . PRO A 1 73 ? -10.183 -0.131 8.159 1.00 83.12 73 PRO A CA 1
ATOM 612 C C . PRO A 1 73 ? -9.931 1.017 7.172 1.00 83.12 73 PRO A C 1
ATOM 614 O O . PRO A 1 73 ? -10.725 1.952 7.058 1.00 83.12 73 PRO A O 1
ATOM 617 N N . TYR A 1 74 ? -8.857 0.895 6.397 1.00 86.31 74 TYR A N 1
ATOM 618 C CA . TYR A 1 74 ? -8.478 1.855 5.366 1.00 86.31 74 TYR A CA 1
ATOM 619 C C . TYR A 1 74 ? -8.656 1.258 3.971 1.00 86.31 74 TYR A C 1
ATOM 621 O O . TYR A 1 74 ? -8.294 0.103 3.726 1.00 86.31 74 TYR A O 1
ATOM 629 N N . ASN A 1 75 ? -9.169 2.056 3.040 1.00 87.12 75 ASN A N 1
ATOM 630 C CA . ASN A 1 75 ? -9.280 1.682 1.635 1.00 87.12 75 ASN A CA 1
ATOM 631 C C . ASN A 1 75 ? -8.095 2.208 0.832 1.00 87.12 75 ASN A C 1
ATOM 633 O O . ASN A 1 75 ? -7.519 3.250 1.149 1.00 87.12 75 ASN A O 1
ATOM 637 N N . ILE A 1 76 ? -7.740 1.477 -0.224 1.00 87.69 76 ILE A N 1
ATOM 638 C CA . ILE A 1 76 ? -6.674 1.867 -1.145 1.00 87.69 76 ILE A CA 1
ATOM 639 C C . ILE A 1 76 ? -7.241 2.797 -2.213 1.00 87.69 76 ILE A C 1
ATOM 641 O O . ILE A 1 76 ? -8.154 2.421 -2.945 1.00 87.69 76 ILE A O 1
ATOM 645 N N . TYR A 1 77 ? -6.648 3.981 -2.333 1.00 86.00 77 TYR A N 1
ATOM 646 C CA . TYR A 1 77 ? -7.038 4.994 -3.315 1.00 86.00 77 TYR A CA 1
ATOM 647 C C . TYR A 1 77 ? -6.057 5.110 -4.472 1.00 86.00 77 TYR A C 1
ATOM 649 O O . TYR A 1 77 ? -6.467 5.394 -5.594 1.00 86.00 77 TYR A O 1
ATOM 657 N N . ASP A 1 78 ? -4.771 4.875 -4.218 1.00 86.56 78 ASP A N 1
ATOM 658 C CA . ASP A 1 78 ? -3.736 4.937 -5.245 1.00 86.56 78 ASP A CA 1
ATOM 659 C C . ASP A 1 78 ? -2.632 3.918 -4.961 1.00 86.56 78 ASP A C 1
ATOM 661 O O . ASP A 1 78 ? -2.290 3.647 -3.806 1.00 86.56 78 ASP A O 1
ATOM 665 N N . ILE A 1 79 ? -2.081 3.340 -6.026 1.00 88.06 79 ILE A N 1
ATOM 666 C CA . ILE A 1 79 ? -1.021 2.330 -5.964 1.00 88.06 79 ILE A CA 1
ATOM 667 C C . ILE A 1 79 ? 0.021 2.695 -7.009 1.00 88.06 79 ILE A C 1
ATOM 669 O O . ILE A 1 79 ? -0.280 2.792 -8.197 1.00 88.06 79 ILE A O 1
ATOM 673 N N . ARG A 1 80 ? 1.265 2.873 -6.573 1.00 88.06 80 ARG A N 1
ATOM 674 C CA . ARG A 1 80 ? 2.384 3.237 -7.441 1.00 88.06 80 ARG A CA 1
ATOM 675 C C . ARG A 1 80 ? 3.482 2.204 -7.298 1.00 88.06 80 ARG A C 1
ATOM 677 O O . ARG A 1 80 ? 4.147 2.144 -6.267 1.00 88.06 80 ARG A O 1
ATOM 684 N N . PHE A 1 81 ? 3.665 1.414 -8.343 1.00 87.56 81 PHE A N 1
ATOM 685 C CA . PHE A 1 81 ? 4.755 0.453 -8.442 1.00 87.56 81 PHE A CA 1
ATOM 686 C C . PHE A 1 81 ? 6.067 1.162 -8.797 1.00 87.56 81 PHE A C 1
ATOM 688 O O . PHE A 1 81 ? 6.057 2.210 -9.449 1.00 87.56 81 PHE A O 1
ATOM 695 N N . ASP A 1 82 ? 7.177 0.592 -8.333 1.00 84.94 82 ASP A N 1
ATOM 696 C CA . ASP A 1 82 ? 8.547 1.060 -8.566 1.00 84.94 82 ASP A CA 1
ATOM 697 C C . ASP A 1 82 ? 8.800 2.515 -8.134 1.00 84.94 82 ASP A C 1
ATOM 699 O O . ASP A 1 82 ? 9.569 3.250 -8.759 1.00 84.94 82 ASP A O 1
ATOM 703 N N . LYS A 1 83 ? 8.132 2.948 -7.053 1.00 80.81 83 LYS A N 1
ATOM 704 C CA . LYS A 1 83 ? 8.284 4.285 -6.459 1.00 80.81 83 LYS A CA 1
ATOM 705 C C . LYS A 1 83 ? 8.467 4.194 -4.937 1.00 80.81 83 LYS A C 1
ATOM 707 O O . LYS A 1 83 ? 7.660 3.522 -4.290 1.00 80.81 83 LYS A O 1
ATOM 712 N N . PRO A 1 84 ? 9.457 4.901 -4.349 1.00 77.00 84 PRO A N 1
ATOM 713 C CA . PRO A 1 84 ? 10.413 5.810 -5.003 1.00 77.00 84 PRO A CA 1
ATOM 714 C C . PRO A 1 84 ? 11.538 5.109 -5.792 1.00 77.00 84 PRO A C 1
ATOM 716 O O . PRO A 1 84 ? 12.141 5.748 -6.647 1.00 77.00 84 PRO A O 1
ATOM 719 N N . GLU A 1 85 ? 11.791 3.823 -5.540 1.00 84.19 85 GLU A N 1
ATOM 720 C CA . GLU A 1 85 ? 12.810 3.009 -6.219 1.00 84.19 85 GLU A CA 1
ATOM 721 C C . GLU A 1 85 ? 12.202 1.684 -6.713 1.00 84.19 85 GLU A C 1
ATOM 723 O O . GLU A 1 85 ? 11.157 1.245 -6.219 1.00 84.19 85 GLU A O 1
ATOM 728 N N . ALA A 1 86 ? 12.856 1.042 -7.685 1.00 85.19 86 ALA A N 1
ATOM 729 C CA . ALA A 1 86 ? 12.437 -0.245 -8.224 1.00 85.19 86 ALA A CA 1
ATOM 730 C C . ALA A 1 86 ? 12.319 -1.315 -7.125 1.00 85.19 86 ALA A C 1
ATOM 732 O O . ALA A 1 86 ? 13.210 -1.485 -6.291 1.00 85.19 86 ALA A O 1
ATOM 733 N N . GLY A 1 87 ? 11.216 -2.063 -7.133 1.00 86.06 87 GLY A N 1
ATOM 734 C CA . GLY A 1 87 ? 10.919 -3.045 -6.086 1.00 86.06 87 GLY A CA 1
ATOM 735 C C . GLY A 1 87 ? 10.319 -2.464 -4.799 1.00 86.06 87 GLY A C 1
ATOM 736 O O . GLY A 1 87 ? 10.200 -3.194 -3.812 1.00 86.06 87 GLY A O 1
ATOM 737 N N . TYR A 1 88 ? 9.902 -1.197 -4.803 1.00 88.25 88 TYR A N 1
ATOM 738 C CA . TYR A 1 88 ? 9.028 -0.616 -3.784 1.00 88.25 88 TYR A CA 1
ATOM 739 C C . TYR A 1 88 ? 7.689 -0.199 -4.384 1.00 88.25 88 TYR A C 1
ATOM 741 O O . TYR A 1 88 ? 7.603 0.240 -5.529 1.00 88.25 88 TYR A O 1
ATOM 749 N N . ILE A 1 89 ? 6.639 -0.322 -3.580 1.00 89.38 89 ILE A N 1
ATOM 750 C CA . ILE A 1 89 ? 5.288 0.100 -3.919 1.00 89.38 89 ILE A CA 1
ATOM 751 C C . ILE A 1 89 ? 4.882 1.180 -2.927 1.00 89.38 89 ILE A C 1
ATOM 753 O O . ILE A 1 89 ? 4.867 0.948 -1.718 1.00 89.38 89 ILE A O 1
ATOM 757 N N . THR A 1 90 ? 4.516 2.347 -3.442 1.00 89.25 90 THR A N 1
ATOM 758 C CA . THR A 1 90 ? 3.853 3.386 -2.654 1.00 89.25 90 THR A CA 1
ATOM 759 C C . THR A 1 90 ? 2.348 3.164 -2.727 1.00 89.25 90 THR A C 1
ATOM 761 O O . THR A 1 90 ? 1.795 3.047 -3.821 1.00 89.25 90 THR A O 1
ATOM 764 N N . VAL A 1 91 ? 1.679 3.126 -1.581 1.00 88.56 91 VAL A N 1
ATOM 765 C CA . VAL A 1 91 ? 0.231 2.939 -1.493 1.00 88.56 91 VAL A CA 1
ATOM 766 C C . VAL A 1 91 ? -0.365 4.092 -0.704 1.00 88.56 91 VAL A C 1
ATOM 768 O O . VAL A 1 91 ? 0.099 4.416 0.391 1.00 88.56 91 VAL A O 1
ATOM 771 N N . VAL A 1 92 ? -1.397 4.699 -1.277 1.00 87.75 92 VAL A N 1
ATOM 772 C CA . VAL A 1 92 ? -2.162 5.779 -0.659 1.00 87.75 92 VAL A CA 1
ATOM 773 C C . VAL A 1 92 ? -3.444 5.196 -0.113 1.00 87.75 92 VAL A C 1
ATOM 775 O O . VAL A 1 92 ? -4.214 4.568 -0.852 1.00 87.75 92 VAL A O 1
ATOM 778 N N . VAL A 1 93 ? -3.679 5.420 1.175 1.00 87.50 93 VAL A N 1
ATOM 779 C CA . VAL A 1 93 ? -4.874 4.931 1.850 1.00 87.50 93 VAL A CA 1
ATOM 780 C C . VAL A 1 93 ? -5.593 6.031 2.598 1.00 87.50 93 VAL A C 1
ATOM 782 O O . VAL A 1 93 ? -4.979 6.976 3.092 1.00 87.50 93 VAL A O 1
ATOM 785 N N . ALA A 1 94 ? -6.906 5.880 2.711 1.00 84.62 94 ALA A N 1
ATOM 786 C CA . ALA A 1 94 ? -7.732 6.754 3.526 1.00 84.62 94 ALA A CA 1
ATOM 787 C C . ALA A 1 94 ? -8.815 5.954 4.240 1.00 84.62 94 ALA A C 1
ATOM 789 O O . ALA A 1 94 ? -9.124 4.823 3.848 1.00 84.62 94 ALA A O 1
ATOM 790 N N . GLU A 1 95 ? -9.328 6.518 5.329 1.00 81.62 95 GLU A N 1
ATOM 791 C CA . GLU A 1 95 ? -10.411 5.911 6.092 1.00 81.62 95 GLU A CA 1
ATOM 792 C C . GLU A 1 95 ? -11.609 5.637 5.175 1.00 81.62 95 GLU A C 1
ATOM 794 O O . GLU A 1 95 ? -11.932 6.422 4.276 1.00 81.62 95 GLU A O 1
ATOM 799 N N . ASN A 1 96 ? -12.252 4.495 5.383 1.00 68.88 96 ASN A N 1
ATOM 800 C CA . ASN A 1 96 ? -13.562 4.267 4.798 1.00 68.88 96 ASN A CA 1
ATOM 801 C C . ASN A 1 96 ? -14.601 5.033 5.638 1.00 68.88 96 ASN A C 1
ATOM 803 O O . ASN A 1 96 ? -14.509 4.981 6.863 1.00 68.88 96 ASN A O 1
ATOM 807 N N . GLU A 1 97 ? -15.543 5.744 5.000 1.00 54.56 97 GLU A N 1
ATOM 808 C CA . GLU A 1 97 ? -16.711 6.283 5.740 1.00 54.56 97 GLU A CA 1
ATOM 809 C C . GLU A 1 97 ? -17.677 5.156 6.085 1.00 54.56 97 GLU A C 1
ATOM 811 O O . GLU A 1 97 ? -17.826 4.248 5.231 1.00 54.56 97 GLU A O 1
#